Protein AF-A0A8J2K953-F1 (afdb_monomer_lite)

Radius of gyration: 15.24 Å; chains: 1; bounding box: 26×26×39 Å

pLDDT: mean 90.5, std 6.18, range [55.78, 97.56]

Sequence (60 aa):
MVILAHQWKPFVANRISEIHKLSPAATWKHITGKMNPADHLSRGILSSHLTNDHMWWDGP

Foldseek 3Di:
DQDQLVVDDPVSSVVSVVCCVVPPPVPDDDDDPVQPLVVCVVVPPDPVVVVVDCCNPVND

Organism: NCBI:txid39272

Secondary structure (DSSP, 8-state):
-PPPGGGS-HHHHHHHHHHHHHS-GGG-----GGG-THHHHHTT--HHHHTT-HHHHH--

Structure (mmCIF, N/CA/C/O backbone):
data_AF-A0A8J2K953-F1
#
_entry.id   AF-A0A8J2K953-F1
#
loop_
_atom_site.group_PDB
_atom_site.id
_atom_site.type_symbol
_atom_site.label_atom_id
_atom_site.label_alt_id
_atom_site.label_comp_id
_atom_site.label_asym_id
_atom_site.label_entity_id
_atom_site.label_seq_id
_atom_site.pdbx_PDB_ins_code
_atom_site.Cartn_x
_atom_site.Cartn_y
_atom_site.Cartn_z
_atom_site.occupancy
_atom_site.B_iso_or_equiv
_atom_site.auth_seq_id
_atom_site.auth_comp_id
_atom_site.auth_asym_id
_atom_site.auth_atom_id
_atom_site.pdbx_PDB_model_num
ATOM 1 N N . MET A 1 1 ? 2.474 -2.734 14.251 1.00 55.78 1 MET A N 1
ATOM 2 C CA . MET A 1 1 ? 1.957 -1.499 14.884 1.00 55.78 1 MET A CA 1
ATOM 3 C C . MET A 1 1 ? 0.542 -1.286 14.371 1.00 55.78 1 MET A C 1
ATOM 5 O O . MET A 1 1 ? 0.386 -1.206 13.162 1.00 55.78 1 MET A O 1
ATOM 9 N N . VAL A 1 2 ? -0.479 -1.280 15.232 1.00 69.06 2 VAL A N 1
ATOM 10 C CA . VAL A 1 2 ? -1.877 -1.053 14.810 1.00 69.06 2 VAL A CA 1
ATOM 11 C C . VAL A 1 2 ? -2.207 0.417 15.054 1.00 69.06 2 VAL A C 1
ATOM 13 O O . VAL A 1 2 ? -2.088 0.887 16.182 1.00 69.06 2 VAL A O 1
ATOM 16 N N . ILE A 1 3 ? -2.574 1.153 14.004 1.00 81.44 3 ILE A N 1
ATOM 17 C CA . ILE A 1 3 ? -2.909 2.579 14.106 1.00 81.44 3 ILE A CA 1
ATOM 18 C C . ILE A 1 3 ? -4.382 2.705 14.503 1.00 81.44 3 ILE A C 1
ATOM 20 O O . ILE A 1 3 ? -5.265 2.253 13.783 1.00 81.44 3 ILE A O 1
ATOM 24 N N . LEU A 1 4 ? -4.680 3.330 15.641 1.00 87.06 4 LEU A N 1
ATOM 25 C CA . LEU A 1 4 ? -6.064 3.509 16.085 1.00 87.06 4 LEU A CA 1
ATOM 26 C C . LEU A 1 4 ? -6.728 4.673 15.335 1.00 87.06 4 LEU A C 1
ATOM 28 O O . LEU A 1 4 ? -6.297 5.817 15.445 1.00 87.06 4 LEU A O 1
ATOM 32 N N . ALA A 1 5 ? -7.804 4.389 14.594 1.00 88.75 5 ALA A N 1
ATOM 33 C CA . ALA A 1 5 ? -8.482 5.371 13.740 1.00 88.75 5 ALA A CA 1
ATOM 34 C C . ALA A 1 5 ? -9.059 6.575 14.511 1.00 88.75 5 ALA A C 1
ATOM 36 O O . ALA A 1 5 ? -8.997 7.701 14.030 1.00 88.75 5 ALA A O 1
ATOM 37 N N . HIS A 1 6 ? -9.583 6.357 15.721 1.00 89.12 6 HIS A N 1
ATOM 38 C CA . HIS A 1 6 ? -10.301 7.378 16.498 1.00 89.12 6 HIS A CA 1
ATOM 39 C C . HIS A 1 6 ? -9.412 8.509 17.042 1.00 89.12 6 HIS A C 1
ATOM 41 O O . HIS A 1 6 ? -9.928 9.497 17.553 1.00 89.12 6 HIS A O 1
ATOM 47 N N . GLN A 1 7 ? -8.087 8.375 16.946 1.00 93.75 7 GLN A N 1
ATOM 48 C CA . GLN A 1 7 ? -7.136 9.403 17.383 1.00 93.75 7 GLN A CA 1
ATOM 49 C C . GLN A 1 7 ? -6.923 10.504 16.330 1.00 93.75 7 GLN A C 1
ATOM 51 O O . GLN A 1 7 ? -6.206 11.470 16.582 1.00 93.75 7 GLN A O 1
ATOM 56 N N . TRP A 1 8 ? -7.533 10.373 15.148 1.00 95.19 8 TRP A N 1
ATOM 57 C CA . TRP A 1 8 ? -7.278 11.241 14.003 1.00 95.19 8 TRP A CA 1
ATOM 58 C C . TRP A 1 8 ? -8.489 12.091 13.614 1.00 95.19 8 TRP A C 1
ATOM 60 O O . TRP A 1 8 ? -9.637 11.766 13.910 1.00 95.19 8 TRP A O 1
ATOM 70 N N . LYS A 1 9 ? -8.228 13.183 12.880 1.00 97.56 9 LYS A N 1
ATOM 71 C CA . LYS A 1 9 ? -9.279 14.006 12.257 1.00 97.56 9 LYS A CA 1
ATOM 72 C C . LYS A 1 9 ? -10.177 13.143 11.352 1.00 97.56 9 LYS A C 1
ATOM 74 O O . LYS A 1 9 ? -9.664 12.193 10.754 1.00 97.56 9 LYS A O 1
ATOM 79 N N . PRO A 1 10 ? -11.459 13.511 11.150 1.00 97.31 10 PRO A N 1
ATOM 80 C CA . PRO A 1 10 ? -12.447 12.660 10.478 1.00 97.31 10 PRO A CA 1
ATOM 81 C C . PRO A 1 10 ? -11.991 12.051 9.145 1.00 97.31 10 PRO A C 1
ATOM 83 O O . PRO A 1 10 ? -12.181 10.862 8.922 1.00 97.31 10 PRO A O 1
ATOM 86 N N . PHE A 1 11 ? -11.323 12.826 8.283 1.00 96.44 11 PHE A N 1
ATOM 87 C CA . PHE A 1 11 ? -10.802 12.319 7.009 1.00 96.44 11 PHE A CA 1
ATOM 88 C C . PHE A 1 11 ? -9.826 11.146 7.193 1.00 96.44 11 PHE A C 1
ATOM 90 O O . PHE A 1 11 ? -9.977 10.100 6.567 1.00 96.44 1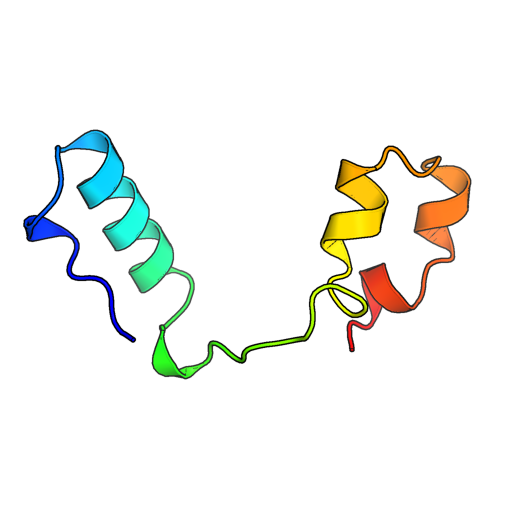1 PHE A O 1
ATOM 97 N N . VAL A 1 12 ? -8.840 11.308 8.076 1.00 97.12 12 VAL A N 1
ATOM 98 C CA . VAL A 1 12 ? -7.807 10.297 8.323 1.00 97.12 12 VAL A CA 1
ATOM 99 C C . VAL A 1 12 ? -8.402 9.099 9.063 1.00 97.12 12 VAL A C 1
ATOM 101 O O . VAL A 1 12 ? -8.136 7.961 8.684 1.00 97.12 12 VAL A O 1
ATOM 104 N N . ALA A 1 13 ? -9.265 9.342 10.053 1.00 96.50 13 ALA A N 1
ATOM 105 C CA . ALA A 1 13 ? -9.968 8.288 10.781 1.00 96.50 13 ALA A CA 1
ATOM 106 C C . ALA A 1 13 ? -10.778 7.388 9.832 1.00 96.50 13 ALA A C 1
ATOM 108 O O . ALA A 1 13 ? -10.628 6.167 9.865 1.00 96.50 13 ALA A O 1
ATOM 109 N N . ASN A 1 14 ? -11.560 7.987 8.927 1.00 96.44 14 ASN A N 1
ATOM 110 C CA . ASN A 1 14 ? -12.375 7.252 7.960 1.00 96.44 14 ASN A CA 1
ATOM 111 C C . ASN A 1 14 ? -11.520 6.376 7.032 1.00 96.44 14 ASN A C 1
ATOM 113 O O . ASN A 1 14 ? -11.864 5.218 6.802 1.00 96.44 14 ASN A O 1
ATOM 117 N N . ARG A 1 15 ? -10.378 6.891 6.553 1.00 96.12 15 ARG A N 1
ATOM 118 C CA . ARG A 1 15 ? -9.440 6.132 5.709 1.00 96.12 15 ARG A CA 1
ATOM 119 C C . ARG A 1 15 ? -8.793 4.969 6.453 1.00 96.12 15 ARG A C 1
ATOM 121 O O . ARG A 1 15 ? -8.737 3.870 5.915 1.00 96.12 15 ARG A O 1
ATOM 128 N N . ILE A 1 16 ? -8.340 5.182 7.690 1.00 94.31 16 ILE A N 1
ATOM 129 C CA . ILE A 1 16 ? -7.765 4.103 8.510 1.00 94.31 16 ILE A CA 1
ATOM 130 C C . ILE A 1 16 ? -8.816 3.014 8.746 1.00 94.31 16 ILE A C 1
ATOM 132 O O . ILE A 1 16 ? -8.520 1.830 8.597 1.00 94.31 16 ILE A O 1
ATOM 136 N N . SER A 1 17 ? -10.056 3.398 9.063 1.00 93.62 17 SER A N 1
ATOM 137 C CA . SER A 1 17 ? -11.156 2.446 9.233 1.00 93.62 17 SER A CA 1
ATOM 138 C C . SER A 1 17 ? -11.465 1.659 7.958 1.00 93.62 17 SER A C 1
ATOM 140 O O . SER A 1 17 ? -11.708 0.459 8.044 1.00 93.62 17 SER A O 1
ATOM 142 N N . GLU A 1 18 ? -11.455 2.300 6.789 1.00 95.81 18 GLU A N 1
ATOM 143 C CA . GLU A 1 18 ? -11.630 1.635 5.492 1.00 95.81 18 GLU A CA 1
ATOM 144 C C . GLU A 1 18 ? -10.498 0.634 5.217 1.00 95.81 18 GLU A C 1
ATOM 146 O O . GLU A 1 18 ? -10.760 -0.537 4.942 1.00 95.81 18 GLU A O 1
ATOM 151 N N . ILE A 1 19 ? -9.244 1.055 5.397 1.00 94.38 19 ILE A N 1
ATOM 152 C CA . ILE A 1 19 ? -8.061 0.206 5.217 1.00 94.38 19 ILE A CA 1
ATOM 153 C C . ILE A 1 19 ? -8.114 -1.014 6.143 1.00 94.38 19 ILE A C 1
ATOM 155 O O . ILE A 1 19 ? -7.910 -2.131 5.682 1.00 94.38 19 ILE A O 1
ATOM 159 N N . HIS A 1 20 ? -8.444 -0.833 7.424 1.00 92.69 20 HIS A N 1
ATOM 160 C CA . HIS A 1 20 ? -8.554 -1.943 8.378 1.00 92.69 20 HIS A CA 1
ATOM 161 C C . HIS A 1 20 ? -9.679 -2.929 8.042 1.00 92.69 20 HIS A C 1
ATOM 163 O O . HIS A 1 20 ? -9.549 -4.114 8.346 1.00 92.69 20 HIS A O 1
ATOM 169 N N . LYS A 1 21 ? -10.778 -2.459 7.435 1.00 93.38 21 LYS A N 1
ATOM 170 C CA . LYS A 1 21 ? -11.867 -3.330 6.964 1.00 93.38 21 LYS A CA 1
ATOM 171 C C . LYS A 1 21 ? -11.442 -4.168 5.760 1.00 93.38 21 LYS A C 1
ATOM 173 O O . LYS A 1 21 ? -11.820 -5.330 5.679 1.00 93.38 21 LYS A O 1
ATOM 178 N N . LEU A 1 22 ? -10.690 -3.575 4.832 1.00 95.56 22 LEU A N 1
ATOM 179 C CA . LEU A 1 22 ? -10.282 -4.221 3.579 1.00 95.56 22 LEU A CA 1
ATOM 180 C C . LEU A 1 22 ? -9.018 -5.078 3.727 1.00 95.56 22 LEU A C 1
ATOM 182 O O . LEU A 1 22 ? -8.839 -6.050 3.000 1.00 95.56 22 LEU A O 1
ATOM 186 N N . SER A 1 23 ? -8.131 -4.713 4.649 1.00 93.50 23 SER A N 1
ATOM 187 C CA . SER A 1 23 ? -6.826 -5.337 4.833 1.00 93.50 23 SER A CA 1
ATOM 188 C C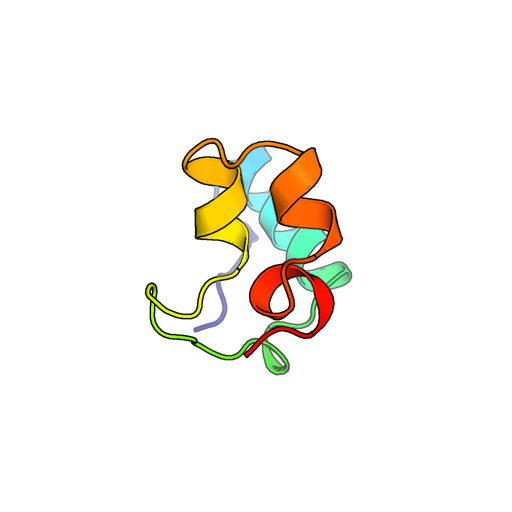 . SER A 1 23 ? -6.503 -5.428 6.328 1.00 93.50 23 SER A C 1
ATOM 190 O O . SER A 1 23 ? -6.077 -4.438 6.934 1.00 93.50 23 SER A O 1
ATOM 192 N N . PRO A 1 24 ? -6.719 -6.597 6.958 1.00 90.12 24 PRO A N 1
ATOM 193 C CA . PRO A 1 24 ? -6.431 -6.782 8.373 1.00 90.12 24 PRO A CA 1
ATOM 194 C C . PRO A 1 24 ? -4.955 -6.519 8.678 1.00 90.12 24 PRO A C 1
ATOM 196 O O . PRO A 1 24 ? -4.077 -7.153 8.105 1.00 90.12 24 PRO A O 1
ATOM 199 N N . ALA A 1 25 ? -4.662 -5.650 9.647 1.00 88.94 25 ALA A N 1
ATOM 200 C CA . ALA A 1 25 ? -3.280 -5.292 9.987 1.00 88.94 25 ALA A CA 1
ATOM 201 C C . ALA A 1 25 ? -2.398 -6.500 10.370 1.00 88.94 25 ALA A C 1
ATOM 203 O O . ALA A 1 25 ? -1.177 -6.441 10.245 1.00 88.94 25 ALA A O 1
ATOM 204 N N . ALA A 1 26 ? -3.006 -7.605 10.818 1.00 89.19 26 ALA A N 1
ATOM 205 C CA . ALA A 1 26 ? -2.314 -8.855 11.131 1.00 89.19 26 ALA A CA 1
ATOM 206 C C . ALA A 1 26 ? -1.666 -9.529 9.907 1.00 89.19 26 ALA A C 1
ATOM 208 O O . ALA A 1 26 ? -0.750 -10.329 10.076 1.00 89.19 26 ALA A O 1
ATOM 209 N N . THR A 1 27 ? -2.118 -9.225 8.686 1.00 90.12 27 THR A N 1
ATOM 210 C CA . THR A 1 27 ? -1.548 -9.791 7.454 1.00 90.12 27 THR A CA 1
ATOM 211 C C . THR A 1 27 ? -0.461 -8.909 6.845 1.00 90.12 27 THR A C 1
ATOM 213 O O . THR A 1 27 ? 0.184 -9.318 5.879 1.00 90.12 27 THR A O 1
ATOM 216 N N . TRP A 1 28 ? -0.237 -7.707 7.385 1.00 91.12 28 TRP A N 1
ATOM 21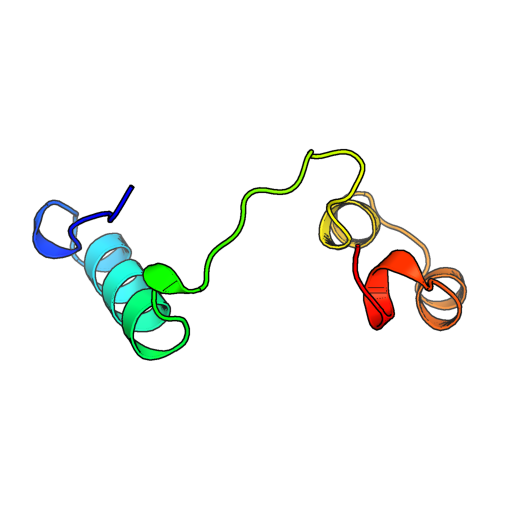7 C CA . TRP A 1 28 ? 0.738 -6.770 6.838 1.00 91.12 28 TRP A CA 1
ATOM 218 C C . TRP A 1 28 ? 2.155 -7.222 7.167 1.00 91.12 28 TRP A C 1
ATOM 220 O O . TRP A 1 28 ? 2.496 -7.480 8.322 1.00 91.12 28 TRP A O 1
ATOM 230 N N . LYS A 1 29 ? 3.002 -7.270 6.140 1.00 89.81 29 LYS A N 1
ATOM 231 C CA . LYS A 1 29 ? 4.420 -7.601 6.264 1.00 89.81 29 LYS A CA 1
ATOM 232 C C . LYS A 1 29 ? 5.246 -6.415 5.798 1.00 89.81 29 LYS A C 1
ATOM 234 O O . LYS A 1 29 ? 4.923 -5.777 4.801 1.00 89.81 29 LYS A O 1
ATOM 239 N N . HIS A 1 30 ? 6.307 -6.115 6.537 1.00 90.69 30 HIS A N 1
ATOM 240 C CA . HIS A 1 30 ? 7.276 -5.126 6.092 1.00 90.69 30 HIS A CA 1
ATOM 241 C C . HIS A 1 30 ? 8.141 -5.728 4.984 1.00 90.69 30 HIS A C 1
ATOM 243 O O . HIS A 1 30 ? 8.679 -6.822 5.147 1.00 90.69 30 HIS A O 1
ATOM 249 N N . ILE A 1 31 ? 8.309 -4.980 3.897 1.00 90.75 31 ILE A N 1
ATOM 250 C CA . ILE A 1 31 ? 9.293 -5.252 2.851 1.00 90.75 31 ILE A CA 1
ATOM 251 C C . ILE A 1 31 ? 10.239 -4.061 2.753 1.00 90.75 31 ILE A C 1
ATOM 253 O O . ILE A 1 31 ? 9.849 -2.917 2.998 1.00 90.75 31 ILE A O 1
ATOM 257 N N . THR A 1 32 ? 11.496 -4.327 2.402 1.00 93.00 32 THR A N 1
ATOM 258 C CA . THR A 1 32 ? 12.457 -3.243 2.182 1.00 93.00 32 THR A CA 1
ATOM 259 C C . THR A 1 32 ? 12.012 -2.387 0.997 1.00 93.00 32 THR A C 1
ATOM 261 O O . THR A 1 32 ? 11.420 -2.899 0.050 1.00 93.00 32 THR A O 1
ATOM 264 N N . GLY A 1 33 ? 12.331 -1.089 1.010 1.00 88.81 33 GLY A N 1
ATOM 265 C CA . GLY A 1 33 ? 11.917 -0.179 -0.067 1.00 88.81 33 GLY A CA 1
ATOM 266 C C . GLY A 1 33 ? 12.390 -0.611 -1.460 1.00 88.81 33 GLY A C 1
ATOM 267 O O . GLY A 1 33 ? 11.677 -0.399 -2.430 1.00 88.81 33 GLY A O 1
ATOM 268 N N . LYS A 1 34 ? 13.539 -1.296 -1.553 1.00 86.75 34 LYS A N 1
ATOM 269 C CA . LYS A 1 34 ? 14.066 -1.855 -2.812 1.00 86.75 34 LYS A CA 1
ATOM 270 C C . LYS A 1 34 ? 13.202 -2.976 -3.398 1.00 86.75 34 LYS A C 1
ATOM 272 O O . LYS A 1 34 ? 13.325 -3.261 -4.579 1.00 86.75 34 LYS A O 1
ATOM 277 N N . MET A 1 35 ? 12.383 -3.623 -2.574 1.00 90.06 35 MET A N 1
ATOM 278 C CA . MET A 1 35 ? 11.477 -4.692 -2.993 1.00 90.06 35 MET A CA 1
ATOM 279 C C . MET A 1 35 ? 10.027 -4.217 -3.091 1.00 90.06 35 MET A C 1
ATOM 281 O O . MET A 1 35 ? 9.141 -5.045 -3.235 1.00 90.06 35 MET A O 1
ATOM 285 N N . ASN A 1 36 ? 9.762 -2.910 -2.965 1.00 91.38 36 ASN A N 1
ATOM 286 C CA . ASN A 1 36 ? 8.415 -2.362 -3.078 1.00 91.38 36 ASN A CA 1
ATOM 287 C C . ASN A 1 36 ? 8.021 -2.220 -4.555 1.00 91.38 36 ASN A C 1
ATOM 289 O O . ASN A 1 36 ? 8.494 -1.283 -5.203 1.00 91.38 36 ASN A O 1
ATOM 293 N N . PRO A 1 37 ? 7.103 -3.045 -5.086 1.00 91.19 37 PRO A N 1
ATOM 294 C CA . PRO A 1 37 ? 6.767 -2.979 -6.504 1.00 91.19 37 PRO A CA 1
ATOM 295 C C . PRO A 1 37 ? 6.099 -1.655 -6.899 1.00 91.19 37 PRO A C 1
ATOM 297 O O . PRO A 1 37 ? 6.247 -1.179 -8.023 1.00 91.19 37 PRO A O 1
ATOM 300 N N . ALA A 1 38 ? 5.418 -0.995 -5.956 1.00 91.56 38 ALA A N 1
ATOM 301 C CA . ALA A 1 38 ? 4.796 0.308 -6.188 1.00 91.56 38 ALA A CA 1
ATOM 302 C C . ALA A 1 38 ? 5.807 1.438 -6.458 1.00 91.56 38 ALA A C 1
ATOM 304 O O . ALA A 1 38 ? 5.422 2.484 -6.984 1.00 91.56 38 ALA A O 1
ATOM 305 N N . ASP A 1 39 ? 7.088 1.241 -6.127 1.00 91.19 39 ASP A N 1
ATOM 306 C CA . ASP A 1 39 ? 8.154 2.205 -6.420 1.00 91.19 39 ASP A CA 1
ATOM 307 C C . ASP A 1 39 ? 8.385 2.355 -7.934 1.00 91.19 39 ASP A C 1
ATOM 309 O O . ASP A 1 39 ? 8.643 3.456 -8.415 1.00 91.19 39 ASP A O 1
ATOM 313 N N . HIS A 1 40 ? 8.215 1.285 -8.717 1.00 89.44 40 HIS A N 1
ATOM 314 C CA . HIS A 1 40 ? 8.398 1.341 -10.173 1.00 89.44 40 HIS A CA 1
ATOM 315 C C . HIS A 1 40 ? 7.370 2.266 -10.835 1.00 89.44 40 HIS A C 1
ATOM 317 O O . HIS A 1 40 ? 7.715 3.120 -11.656 1.00 89.44 40 HIS A O 1
ATOM 323 N N . LEU A 1 41 ? 6.106 2.146 -10.426 1.00 88.44 41 LEU A N 1
ATOM 324 C CA . LEU A 1 41 ? 5.026 3.002 -10.910 1.00 88.44 41 LEU A CA 1
ATOM 325 C C . LEU A 1 41 ? 5.175 4.449 -10.436 1.00 88.44 41 LEU A C 1
ATOM 327 O O . LEU A 1 41 ? 5.025 5.366 -11.242 1.00 88.44 41 LEU A O 1
ATOM 331 N N . SER A 1 42 ? 5.512 4.676 -9.163 1.00 91.19 42 SER A N 1
ATOM 332 C CA . SER A 1 42 ? 5.653 6.037 -8.625 1.00 91.19 42 SER A CA 1
ATOM 333 C C . SER A 1 42 ? 6.843 6.804 -9.219 1.00 91.19 42 SER A C 1
ATOM 335 O O . SER A 1 42 ? 6.792 8.032 -9.303 1.00 91.19 42 SER A O 1
ATOM 337 N N . ARG A 1 43 ? 7.882 6.097 -9.688 1.00 89.44 43 ARG A N 1
ATOM 338 C CA . ARG A 1 43 ? 9.030 6.669 -10.417 1.00 89.44 43 ARG A CA 1
ATOM 339 C C . ARG A 1 43 ? 8.785 6.902 -11.907 1.00 89.44 43 ARG A C 1
ATOM 341 O O . ARG A 1 43 ? 9.648 7.482 -12.563 1.00 89.44 43 ARG A O 1
ATOM 348 N N . GLY A 1 44 ? 7.636 6.485 -12.437 1.00 90.31 44 GLY A N 1
ATOM 349 C CA . GLY A 1 44 ? 7.263 6.744 -13.826 1.00 90.31 44 GLY A CA 1
ATOM 350 C C . GLY A 1 44 ? 7.823 5.734 -14.826 1.00 90.31 44 GLY A C 1
ATOM 351 O O . GLY A 1 44 ? 8.240 6.124 -15.917 1.00 90.31 44 GLY A O 1
ATOM 352 N N . ILE A 1 45 ? 7.833 4.441 -14.483 1.00 91.69 45 ILE A N 1
ATOM 353 C CA . ILE A 1 45 ? 8.087 3.382 -15.469 1.00 91.69 45 ILE A CA 1
ATOM 354 C C . ILE A 1 45 ? 7.106 3.489 -16.651 1.00 91.69 45 ILE A C 1
ATOM 356 O O . ILE A 1 45 ? 5.924 3.794 -16.483 1.00 91.69 45 ILE A O 1
ATOM 360 N N . LEU A 1 46 ? 7.592 3.221 -17.864 1.00 92.81 46 LEU A N 1
ATOM 361 C CA . LEU A 1 46 ? 6.729 3.121 -19.040 1.00 92.81 46 LEU A CA 1
ATOM 362 C C . LEU A 1 46 ? 5.767 1.937 -18.888 1.00 92.81 46 LEU A C 1
ATOM 364 O O . LEU A 1 46 ? 6.169 0.846 -18.480 1.00 92.81 46 LEU A O 1
ATOM 368 N N . SER A 1 47 ? 4.511 2.124 -19.295 1.00 89.06 47 SER A N 1
ATOM 369 C CA . SER A 1 47 ? 3.487 1.071 -19.245 1.00 89.06 47 SER A CA 1
ATOM 370 C C . SER A 1 47 ? 3.903 -0.199 -19.996 1.00 89.06 47 SER A C 1
ATOM 372 O O . SER A 1 47 ? 3.620 -1.298 -19.532 1.00 89.06 47 SER A O 1
ATOM 374 N N . SER A 1 48 ? 4.642 -0.058 -21.101 1.00 93.50 48 SER A N 1
ATOM 375 C CA . SER A 1 48 ? 5.194 -1.171 -21.888 1.00 93.50 48 SER A CA 1
ATOM 376 C C . SER A 1 48 ? 6.249 -1.999 -21.153 1.00 93.50 48 SER A C 1
ATOM 378 O O . SER A 1 48 ? 6.492 -3.147 -21.514 1.00 93.50 48 SER A O 1
ATOM 380 N N . HIS A 1 49 ? 6.916 -1.426 -20.152 1.00 91.06 49 HIS A N 1
ATOM 381 C CA . HIS A 1 49 ? 7.861 -2.162 -19.316 1.00 91.06 49 HIS A CA 1
ATOM 382 C C . HIS A 1 49 ? 7.148 -2.817 -18.132 1.00 91.06 49 HIS A C 1
ATOM 384 O O . HIS A 1 49 ? 7.492 -3.937 -17.771 1.00 91.06 49 HIS A O 1
ATOM 390 N N . LEU A 1 50 ? 6.100 -2.179 -17.600 1.00 90.62 50 LEU A N 1
ATOM 391 C CA . LEU A 1 50 ? 5.295 -2.727 -16.506 1.00 90.62 50 LEU A CA 1
ATOM 392 C C . LEU A 1 50 ? 4.581 -4.035 -16.888 1.00 90.62 50 LEU A 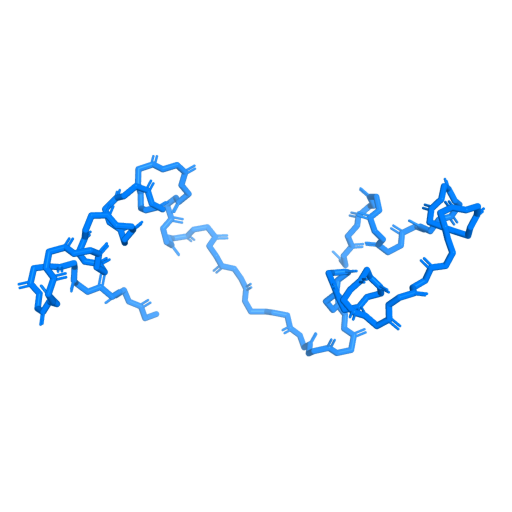C 1
ATOM 394 O O . LEU A 1 50 ? 4.394 -4.914 -16.050 1.00 90.62 50 LEU A O 1
ATOM 398 N N . THR A 1 51 ? 4.194 -4.202 -18.156 1.00 91.12 51 THR A N 1
ATOM 399 C CA . THR A 1 51 ? 3.540 -5.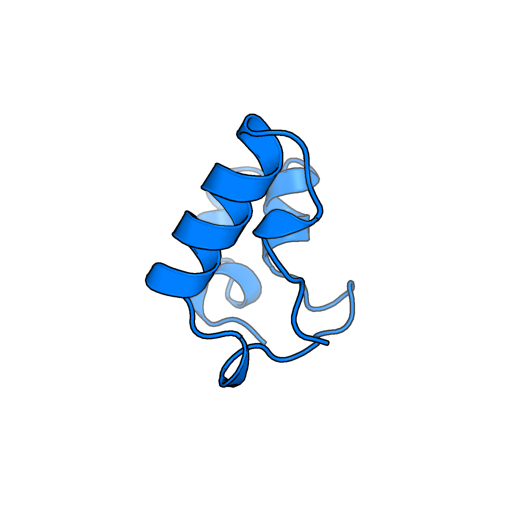439 -18.622 1.00 91.12 51 THR A CA 1
ATOM 400 C C . THR A 1 51 ? 4.403 -6.685 -18.446 1.00 91.12 51 THR A C 1
ATOM 402 O O . THR A 1 51 ? 3.849 -7.765 -18.296 1.00 91.12 51 THR A O 1
ATOM 405 N N . ASN A 1 52 ? 5.732 -6.540 -18.438 1.00 90.69 52 ASN A N 1
ATOM 406 C CA . ASN A 1 52 ? 6.681 -7.647 -18.275 1.00 90.69 52 ASN A CA 1
ATOM 407 C C . ASN A 1 52 ? 7.441 -7.574 -16.938 1.00 90.69 52 ASN A C 1
ATOM 409 O O . ASN A 1 52 ? 8.499 -8.183 -16.787 1.00 90.69 52 ASN A O 1
ATOM 413 N N . ASP A 1 53 ? 6.941 -6.792 -15.981 1.00 90.19 53 ASP A N 1
ATOM 414 C CA . ASP A 1 53 ? 7.592 -6.582 -14.693 1.00 90.19 53 ASP A CA 1
ATOM 415 C C . ASP A 1 53 ? 7.127 -7.621 -13.665 1.00 90.19 53 ASP A C 1
ATOM 417 O O . ASP A 1 53 ? 6.065 -7.494 -13.054 1.00 90.19 53 ASP A O 1
ATOM 421 N N . HIS A 1 54 ? 7.946 -8.652 -13.463 1.00 90.50 54 HIS A N 1
ATOM 422 C CA . HIS A 1 54 ? 7.679 -9.707 -12.484 1.00 90.50 54 HIS A CA 1
ATOM 423 C C . HIS A 1 54 ? 7.553 -9.183 -11.053 1.00 90.50 54 HIS A C 1
ATOM 425 O O . HIS A 1 54 ? 6.708 -9.660 -10.305 1.00 90.50 54 HI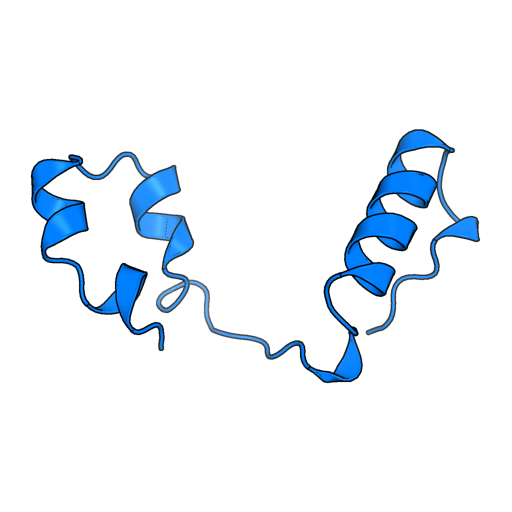S A O 1
ATOM 431 N N . MET A 1 55 ? 8.334 -8.169 -10.666 1.00 89.00 55 MET A N 1
ATOM 432 C CA . MET A 1 55 ? 8.242 -7.613 -9.314 1.00 89.00 55 MET A CA 1
ATOM 433 C C . MET A 1 55 ? 6.861 -6.985 -9.083 1.00 89.00 55 MET A C 1
ATOM 435 O O . MET A 1 55 ? 6.299 -7.123 -7.999 1.00 89.00 55 MET A O 1
ATOM 439 N N . TRP A 1 56 ? 6.292 -6.324 -10.096 1.00 90.31 56 TRP A N 1
ATOM 440 C CA . TRP A 1 56 ? 4.946 -5.745 -10.030 1.00 90.31 56 TRP A CA 1
ATOM 441 C C . TRP A 1 56 ? 3.832 -6.791 -9.930 1.00 90.31 56 TRP A C 1
ATOM 443 O O . TRP A 1 56 ? 2.919 -6.626 -9.119 1.00 90.31 56 TRP A O 1
ATOM 453 N N . TRP A 1 57 ? 3.893 -7.842 -10.748 1.00 92.00 57 TRP A N 1
ATOM 454 C CA . TRP A 1 57 ? 2.810 -8.826 -10.840 1.00 92.00 57 TRP A CA 1
ATOM 455 C C . TRP A 1 57 ? 2.892 -9.933 -9.794 1.00 92.00 57 TRP A C 1
ATOM 457 O O . TRP A 1 57 ? 1.864 -10.314 -9.233 1.00 92.00 57 TRP A O 1
ATOM 467 N N . ASP A 1 58 ? 4.098 -10.420 -9.522 1.00 90.94 58 ASP A N 1
ATOM 468 C CA . ASP A 1 58 ? 4.328 -11.570 -8.648 1.00 90.94 58 ASP A CA 1
ATOM 469 C C . ASP A 1 58 ? 4.632 -11.125 -7.206 1.00 90.94 58 ASP A C 1
ATOM 471 O O . ASP A 1 58 ? 4.367 -11.860 -6.253 1.00 90.94 58 ASP A O 1
ATOM 475 N N . GLY A 1 59 ? 5.115 -9.890 -7.035 1.00 86.69 59 GLY A N 1
ATOM 476 C CA . GLY A 1 59 ? 5.569 -9.367 -5.751 1.00 86.69 59 GLY A CA 1
ATOM 477 C C . GLY A 1 59 ? 6.938 -9.921 -5.326 1.00 86.69 59 GLY A C 1
ATOM 478 O O . GLY A 1 59 ? 7.594 -10.635 -6.087 1.00 86.69 59 GLY A O 1
ATOM 479 N N . PRO A 1 60 ? 7.405 -9.546 -4.122 1.00 85.50 60 PRO A N 1
ATOM 480 C CA . PRO A 1 60 ? 8.623 -10.088 -3.524 1.00 85.50 60 PRO A CA 1
ATOM 481 C C . PRO A 1 60 ? 8.441 -11.448 -2.838 1.00 85.50 60 PRO A C 1
ATOM 483 O O . PRO A 1 60 ? 7.313 -11.757 -2.384 1.00 85.50 60 PRO A O 1
#